Protein AF-A0A1C0V7M7-F1 (afdb_monomer)

Structure (mmCIF, N/CA/C/O backbone):
data_AF-A0A1C0V7M7-F1
#
_entry.id   AF-A0A1C0V7M7-F1
#
loop_
_atom_site.group_PDB
_atom_site.id
_atom_site.type_symbol
_atom_site.label_atom_id
_atom_site.label_alt_id
_atom_site.label_comp_id
_atom_site.label_asym_id
_atom_site.label_entity_id
_atom_site.label_seq_id
_atom_site.pdbx_PDB_ins_code
_atom_site.Cartn_x
_atom_site.Cartn_y
_atom_site.Cartn_z
_atom_site.occupancy
_atom_site.B_iso_or_equiv
_atom_site.auth_seq_id
_atom_site.auth_comp_id
_atom_site.auth_asym_id
_atom_site.auth_atom_id
_atom_site.pdbx_PDB_model_num
ATOM 1 N N . MET A 1 1 ? -6.399 8.918 -15.874 1.00 65.88 1 MET A N 1
ATOM 2 C CA . MET A 1 1 ? -7.324 7.899 -15.335 1.00 65.88 1 MET A CA 1
ATOM 3 C C . MET A 1 1 ? -7.775 8.328 -13.951 1.00 65.88 1 MET A C 1
ATOM 5 O O . MET A 1 1 ? -7.026 9.042 -13.288 1.00 65.88 1 MET A O 1
ATOM 9 N N . ALA A 1 2 ? -8.989 7.951 -13.547 1.00 80.00 2 ALA A N 1
ATOM 10 C CA . ALA A 1 2 ? -9.501 8.246 -12.211 1.00 80.00 2 ALA A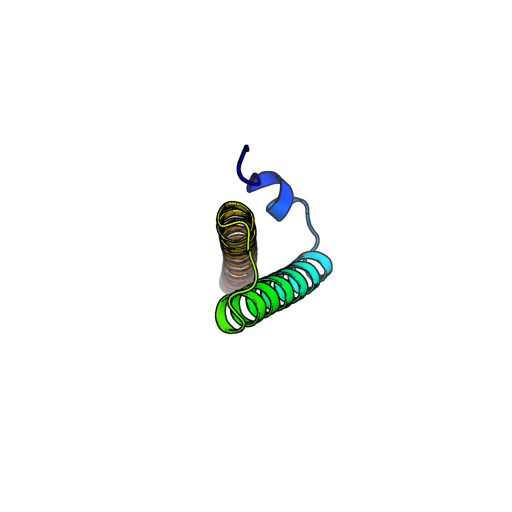 CA 1
ATOM 11 C C . ALA A 1 2 ? -8.652 7.528 -11.151 1.00 80.00 2 ALA A C 1
ATOM 13 O O . ALA A 1 2 ? -8.268 6.375 -11.340 1.00 80.00 2 ALA A O 1
ATOM 14 N N . LEU A 1 3 ? -8.308 8.233 -10.074 1.00 79.06 3 LEU A N 1
ATOM 15 C CA . LEU A 1 3 ? -7.612 7.645 -8.931 1.00 79.06 3 LEU A CA 1
ATOM 16 C C . LEU A 1 3 ? -8.548 6.668 -8.191 1.00 79.06 3 LEU A C 1
ATOM 18 O O . LEU A 1 3 ? -9.765 6.874 -8.228 1.00 79.06 3 LEU A O 1
ATOM 22 N N . PRO A 1 4 ? -8.001 5.629 -7.529 1.00 81.94 4 PRO A N 1
ATOM 23 C CA . PRO A 1 4 ? -8.793 4.711 -6.715 1.00 81.94 4 PRO A CA 1
ATOM 24 C C . PRO A 1 4 ? -9.568 5.472 -5.640 1.00 81.94 4 PRO A C 1
ATOM 26 O O . PRO A 1 4 ? -9.069 6.455 -5.079 1.00 81.94 4 PRO A O 1
ATOM 29 N N . LYS A 1 5 ? -10.808 5.048 -5.388 1.00 85.81 5 LYS A N 1
ATOM 30 C CA . LYS A 1 5 ? -11.681 5.697 -4.414 1.00 85.81 5 LYS A CA 1
ATOM 31 C C . LYS A 1 5 ? -11.477 5.056 -3.049 1.00 85.81 5 LYS A C 1
ATOM 33 O O . LYS A 1 5 ? -11.409 3.842 -2.922 1.00 85.81 5 LYS A O 1
ATOM 38 N N . ILE A 1 6 ? -11.508 5.881 -2.008 1.00 84.00 6 ILE A N 1
ATOM 39 C CA . ILE A 1 6 ? -11.367 5.404 -0.625 1.00 84.00 6 ILE A CA 1
ATOM 40 C C . ILE A 1 6 ? -12.521 4.489 -0.178 1.00 84.00 6 ILE A C 1
ATOM 42 O O . ILE A 1 6 ? -12.370 3.718 0.764 1.00 84.00 6 ILE A O 1
ATOM 46 N N . ALA A 1 7 ? -13.670 4.558 -0.860 1.00 82.00 7 ALA A N 1
ATOM 47 C CA . ALA A 1 7 ? -14.800 3.664 -0.621 1.00 82.00 7 ALA A CA 1
ATOM 48 C C . ALA A 1 7 ? -14.415 2.192 -0.833 1.00 82.00 7 ALA A C 1
ATOM 50 O O . ALA A 1 7 ? -14.813 1.343 -0.041 1.00 82.00 7 ALA A O 1
ATOM 51 N N . ASP A 1 8 ? -13.574 1.919 -1.832 1.00 80.62 8 ASP A N 1
ATOM 52 C CA . ASP A 1 8 ? -13.119 0.568 -2.155 1.00 80.62 8 ASP A CA 1
ATOM 53 C C . ASP A 1 8 ? -12.238 0.021 -1.019 1.00 80.62 8 ASP A C 1
ATOM 55 O O . ASP A 1 8 ? -12.405 -1.114 -0.590 1.00 80.62 8 ASP A O 1
ATOM 59 N N . ALA A 1 9 ? -11.375 0.866 -0.439 1.00 80.94 9 ALA A N 1
ATOM 60 C CA . ALA A 1 9 ? -10.528 0.510 0.701 1.00 80.94 9 ALA A CA 1
ATOM 61 C C . ALA A 1 9 ? -11.324 0.210 1.986 1.00 80.94 9 ALA A C 1
ATOM 63 O O . ALA A 1 9 ? -10.901 -0.615 2.792 1.00 80.94 9 ALA A O 1
ATOM 64 N N . ARG A 1 10 ? -12.477 0.862 2.190 1.00 84.06 10 ARG A N 1
ATOM 65 C CA . ARG A 1 10 ? -13.334 0.636 3.370 1.00 84.06 10 ARG A CA 1
ATOM 66 C C . ARG A 1 10 ? -14.170 -0.638 3.280 1.00 84.06 10 ARG A C 1
ATOM 68 O O . ARG A 1 10 ? -14.554 -1.159 4.323 1.00 84.06 10 ARG A O 1
ATOM 75 N N . ALA A 1 11 ? -14.438 -1.123 2.069 1.00 86.44 11 ALA A N 1
ATOM 76 C CA . ALA A 1 11 ? -15.203 -2.346 1.839 1.00 86.44 11 ALA A CA 1
ATOM 77 C C . ALA A 1 11 ? -14.414 -3.631 2.160 1.00 86.44 11 ALA A C 1
ATOM 79 O O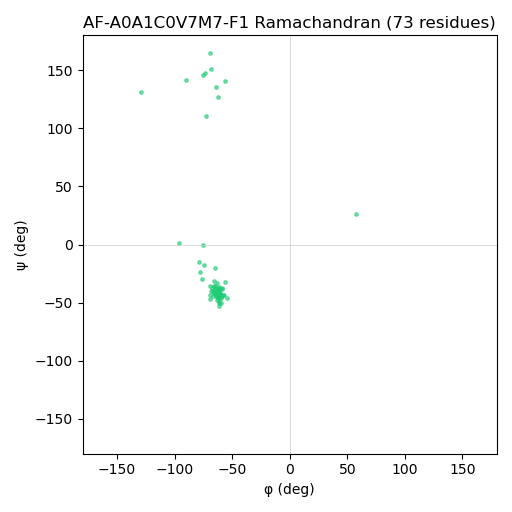 . ALA A 1 11 ? -15.029 -4.678 2.336 1.00 86.44 11 ALA A O 1
ATOM 80 N N . LEU A 1 12 ? -13.079 -3.562 2.251 1.00 84.75 12 LEU A N 1
ATOM 81 C CA . LEU A 1 12 ? -12.223 -4.718 2.543 1.00 84.75 12 LEU A CA 1
ATOM 82 C C . LEU A 1 12 ? -12.274 -5.137 4.020 1.00 84.75 12 LEU A C 1
ATOM 84 O O . LEU A 1 12 ? -12.319 -4.299 4.930 1.00 84.75 12 LEU A O 1
ATOM 88 N N . SER A 1 13 ? -12.169 -6.445 4.263 1.00 88.44 13 SER A N 1
ATOM 89 C CA . SER A 1 13 ? -11.937 -7.008 5.601 1.00 88.44 13 SER A CA 1
ATOM 90 C C . SER A 1 13 ? -10.524 -6.699 6.126 1.00 88.44 13 SER A C 1
ATOM 92 O O . SER A 1 13 ? -9.643 -6.293 5.369 1.00 88.44 13 SER A O 1
ATOM 94 N N . ASP A 1 14 ? -10.283 -6.869 7.430 1.00 84.50 14 ASP A N 1
ATOM 95 C CA . ASP A 1 14 ? -8.965 -6.602 8.038 1.00 84.50 14 ASP A CA 1
ATOM 96 C C . ASP A 1 14 ? -7.846 -7.485 7.465 1.00 84.50 14 ASP A C 1
ATOM 98 O O . ASP A 1 14 ? -6.722 -7.018 7.263 1.00 84.50 14 ASP A O 1
ATOM 102 N N . THR A 1 15 ? -8.152 -8.746 7.153 1.00 87.81 15 THR A N 1
ATOM 103 C CA . THR A 1 15 ? -7.194 -9.688 6.558 1.00 87.81 15 THR A CA 1
ATOM 104 C C . THR A 1 15 ? -6.853 -9.304 5.122 1.00 87.81 15 THR A C 1
ATOM 106 O O . THR A 1 15 ? -5.678 -9.199 4.771 1.00 87.81 15 THR A O 1
ATOM 109 N N . GLU A 1 16 ? -7.868 -8.999 4.308 1.00 89.25 16 GLU A N 1
ATOM 110 C CA . GLU A 1 16 ? -7.680 -8.575 2.915 1.00 89.25 16 GLU A CA 1
ATOM 111 C C . GLU A 1 16 ? -6.939 -7.238 2.823 1.00 89.25 16 GLU A C 1
ATOM 113 O O . GLU A 1 16 ? -6.122 -7.031 1.924 1.00 89.25 16 GLU A O 1
ATOM 118 N N . LEU A 1 17 ? -7.191 -6.328 3.768 1.00 90.25 17 LEU A N 1
ATOM 119 C CA . LEU A 1 17 ? -6.508 -5.042 3.843 1.00 90.25 17 LEU A CA 1
ATOM 120 C C . LEU A 1 17 ? -5.002 -5.230 4.077 1.00 90.25 17 LEU A C 1
ATOM 122 O O . LEU A 1 17 ? -4.186 -4.610 3.389 1.00 90.25 17 LEU A O 1
ATOM 126 N N . GLY A 1 18 ? -4.624 -6.133 4.987 1.00 90.25 18 GLY A N 1
ATOM 127 C CA . GLY A 1 18 ? -3.228 -6.499 5.230 1.00 90.25 18 GLY A CA 1
ATOM 128 C C . GLY A 1 18 ? -2.548 -7.106 3.998 1.00 90.25 18 GLY A C 1
ATOM 129 O O . GLY A 1 18 ? -1.458 -6.667 3.606 1.00 90.25 18 GLY A O 1
ATOM 130 N N . ASP A 1 19 ? -3.208 -8.058 3.340 1.00 94.12 19 ASP A N 1
ATOM 131 C CA . ASP A 1 19 ? -2.687 -8.707 2.133 1.00 94.12 19 ASP A CA 1
ATOM 132 C C . ASP A 1 19 ? -2.487 -7.710 0.989 1.00 94.12 19 ASP A C 1
ATOM 134 O O . ASP A 1 19 ? -1.433 -7.697 0.334 1.00 94.12 19 ASP A O 1
ATOM 138 N N . ARG A 1 20 ? -3.449 -6.800 0.801 1.00 92.62 20 ARG A N 1
ATOM 139 C CA . ARG A 1 20 ? -3.376 -5.768 -0.232 1.00 92.62 20 ARG A CA 1
ATOM 140 C C . ARG A 1 20 ? -2.251 -4.769 0.026 1.00 92.62 20 ARG A C 1
ATOM 142 O O . ARG A 1 20 ? -1.528 -4.403 -0.904 1.00 92.62 20 ARG A O 1
ATOM 149 N N . ILE A 1 21 ? -2.030 -4.374 1.282 1.00 93.94 21 ILE A N 1
ATOM 150 C CA . ILE A 1 21 ? -0.887 -3.532 1.672 1.00 93.94 21 ILE A CA 1
ATOM 151 C C . ILE A 1 21 ? 0.438 -4.211 1.300 1.00 93.94 21 ILE A C 1
ATOM 153 O O . ILE A 1 21 ? 1.342 -3.560 0.762 1.00 93.94 21 ILE A O 1
ATOM 157 N N . LEU A 1 22 ? 0.578 -5.512 1.575 1.00 96.00 22 LEU A N 1
ATOM 158 C CA . LEU A 1 22 ? 1.787 -6.265 1.236 1.00 96.00 22 LEU A CA 1
ATOM 159 C C . LEU A 1 22 ? 1.996 -6.355 -0.278 1.00 96.00 22 LEU A C 1
ATOM 161 O O . LEU A 1 22 ? 3.119 -6.185 -0.760 1.00 96.00 22 LEU A O 1
ATOM 165 N N . GLU A 1 23 ? 0.929 -6.590 -1.037 1.00 96.19 23 GLU A N 1
ATOM 166 C CA . GLU A 1 23 ? 0.978 -6.623 -2.495 1.00 96.19 23 GLU A CA 1
ATOM 167 C C . GLU A 1 23 ? 1.418 -5.276 -3.086 1.00 96.19 23 GLU A C 1
ATOM 169 O O . GLU A 1 23 ? 2.374 -5.232 -3.864 1.00 96.19 23 GLU A O 1
ATOM 174 N N . LEU A 1 24 ? 0.814 -4.166 -2.655 1.00 95.56 24 LEU A N 1
ATOM 175 C CA . LEU A 1 24 ? 1.172 -2.826 -3.132 1.00 95.56 24 LEU A CA 1
ATOM 176 C C . LEU A 1 24 ? 2.614 -2.449 -2.779 1.00 95.56 24 LEU A C 1
ATOM 178 O O . LEU A 1 24 ? 3.325 -1.859 -3.597 1.00 95.56 24 LEU A O 1
ATOM 182 N N . LYS A 1 25 ? 3.099 -2.825 -1.589 1.00 96.31 25 LYS A N 1
ATOM 183 C CA . LYS A 1 25 ? 4.510 -2.631 -1.211 1.00 96.31 25 LYS A CA 1
ATOM 184 C C . LYS A 1 25 ? 5.452 -3.403 -2.140 1.00 96.31 25 LYS A C 1
ATOM 186 O O . LYS A 1 25 ? 6.462 -2.843 -2.576 1.00 96.31 25 LYS A O 1
ATOM 191 N N . ARG A 1 26 ? 5.113 -4.648 -2.498 1.00 97.25 26 ARG A N 1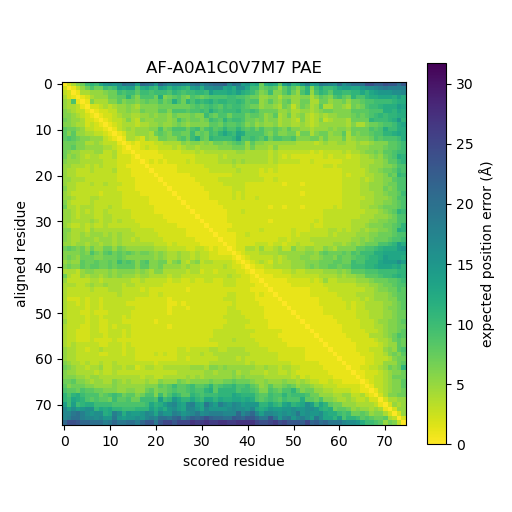
ATOM 192 C CA . ARG A 1 26 ? 5.872 -5.445 -3.480 1.00 97.25 26 ARG A CA 1
ATOM 193 C C . ARG A 1 26 ? 5.854 -4.802 -4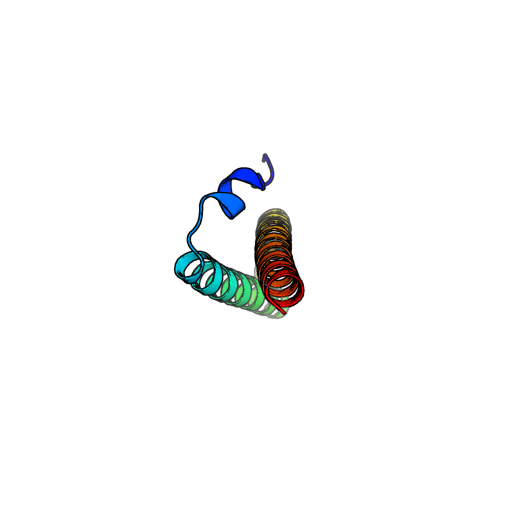.868 1.00 97.25 26 ARG A C 1
ATOM 195 O O . ARG A 1 26 ? 6.911 -4.671 -5.482 1.00 97.25 26 ARG A O 1
ATOM 202 N N . GLN A 1 27 ? 4.700 -4.336 -5.337 1.00 95.44 27 GLN A N 1
ATOM 203 C CA . GLN A 1 27 ? 4.579 -3.646 -6.627 1.00 95.44 27 GLN A CA 1
ATOM 204 C C . GLN A 1 27 ? 5.425 -2.364 -6.671 1.00 95.44 27 GLN A C 1
ATOM 206 O O . GLN A 1 27 ? 6.192 -2.146 -7.611 1.00 95.44 27 GLN A O 1
ATOM 211 N N . LEU A 1 28 ? 5.376 -1.538 -5.621 1.00 96.06 28 LEU A N 1
ATOM 212 C CA . LEU A 1 28 ? 6.210 -0.337 -5.514 1.00 96.06 28 LEU A CA 1
ATOM 213 C C . LEU A 1 28 ? 7.708 -0.663 -5.503 1.00 96.06 28 LEU A C 1
ATOM 215 O O . LEU A 1 28 ? 8.498 0.072 -6.102 1.00 96.06 28 LEU A O 1
ATOM 219 N N . PHE A 1 29 ? 8.111 -1.763 -4.865 1.00 96.62 29 PHE A N 1
ATOM 220 C CA . PHE A 1 29 ? 9.491 -2.241 -4.912 1.00 96.62 29 PHE A CA 1
ATOM 221 C C . PHE A 1 29 ? 9.909 -2.639 -6.335 1.00 96.62 29 PHE A C 1
ATOM 223 O O . PHE A 1 29 ? 10.959 -2.201 -6.811 1.00 96.62 29 PHE A O 1
ATOM 230 N N . GLN A 1 30 ? 9.064 -3.379 -7.056 1.00 95.31 30 GLN A N 1
ATOM 231 C CA . GLN A 1 30 ? 9.319 -3.742 -8.453 1.00 95.31 30 GLN A CA 1
ATOM 232 C C . GLN A 1 30 ? 9.449 -2.506 -9.352 1.00 95.31 30 GLN A C 1
ATOM 234 O O . GLN A 1 30 ? 10.373 -2.433 -10.161 1.00 95.31 30 GLN A O 1
ATOM 239 N N . PHE A 1 31 ? 8.589 -1.495 -9.185 1.00 95.62 31 PHE A N 1
ATOM 240 C CA . PHE A 1 31 ? 8.711 -0.241 -9.933 1.00 95.62 31 PHE A CA 1
ATOM 241 C C . PHE A 1 31 ? 10.031 0.486 -9.648 1.00 95.62 31 PHE A C 1
ATOM 243 O O . PHE A 1 31 ? 10.642 1.031 -10.570 1.00 95.62 31 PHE A O 1
ATOM 250 N N . ARG A 1 32 ? 10.512 0.467 -8.397 1.00 94.38 32 ARG A N 1
ATOM 251 C CA . ARG A 1 32 ? 11.829 1.023 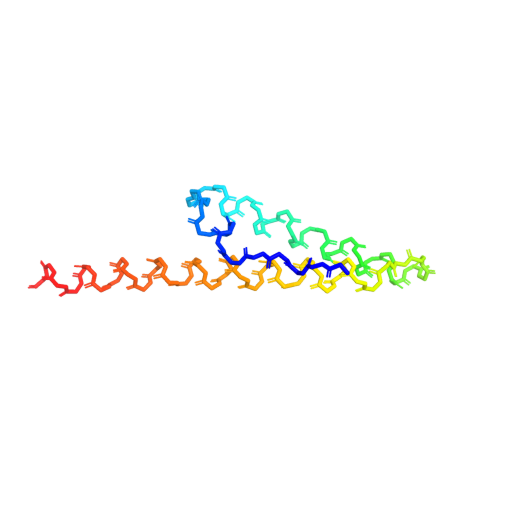-8.041 1.00 94.38 32 ARG A CA 1
ATOM 252 C C . ARG A 1 32 ? 12.966 0.257 -8.714 1.00 94.38 32 ARG A C 1
ATOM 254 O O . ARG A 1 32 ? 13.866 0.902 -9.244 1.00 94.38 32 ARG A O 1
ATOM 261 N N . MET A 1 33 ? 12.907 -1.075 -8.739 1.00 95.69 33 MET A N 1
ATOM 262 C CA . MET A 1 33 ? 13.892 -1.901 -9.448 1.00 95.69 33 MET A CA 1
ATOM 263 C C . MET A 1 33 ? 13.912 -1.610 -10.950 1.00 95.69 33 MET A C 1
ATOM 265 O O . MET A 1 33 ? 14.973 -1.325 -11.497 1.00 95.69 33 MET A O 1
ATOM 269 N N . LYS A 1 34 ? 12.749 -1.611 -11.613 1.00 94.62 34 LYS A N 1
ATOM 270 C CA . LYS A 1 34 ? 12.646 -1.317 -13.053 1.00 94.62 34 LYS A CA 1
ATOM 271 C C . LYS A 1 34 ? 13.214 0.062 -13.387 1.00 94.62 34 LYS A C 1
ATOM 273 O O . LYS A 1 34 ? 14.000 0.200 -14.321 1.00 94.62 34 LYS A O 1
ATOM 278 N N . LYS A 1 35 ? 12.901 1.067 -12.560 1.00 93.31 35 LYS A N 1
ATOM 279 C CA . LYS A 1 35 ? 13.467 2.415 -12.688 1.00 93.31 35 LYS A CA 1
ATOM 280 C C . LYS A 1 35 ? 14.991 2.422 -12.518 1.00 93.31 35 LYS A C 1
ATOM 282 O O . LYS A 1 35 ? 15.668 3.134 -13.253 1.00 93.31 35 LYS A O 1
ATOM 287 N N . ALA A 1 36 ? 15.532 1.641 -11.581 1.00 95.12 36 ALA A N 1
ATOM 288 C CA . ALA A 1 36 ? 16.977 1.526 -11.376 1.00 95.12 36 ALA A CA 1
ATOM 289 C C . ALA A 1 36 ? 17.688 0.900 -12.589 1.00 95.12 36 ALA A C 1
ATOM 291 O O . ALA A 1 36 ? 18.753 1.367 -12.979 1.00 95.12 36 ALA A O 1
ATOM 292 N N . ILE A 1 37 ? 17.056 -0.083 -13.238 1.00 95.62 37 ILE A N 1
ATOM 293 C CA . ILE A 1 37 ? 17.549 -0.734 -14.467 1.00 95.62 37 ILE A CA 1
ATOM 294 C C . ILE A 1 37 ? 17.367 0.168 -15.712 1.00 95.62 37 ILE A C 1
ATOM 296 O O . ILE A 1 37 ? 17.774 -0.190 -16.811 1.00 95.62 37 ILE A O 1
ATOM 300 N N . ARG A 1 38 ? 16.798 1.375 -15.559 1.00 92.31 38 ARG A N 1
ATOM 301 C CA . ARG A 1 38 ? 16.40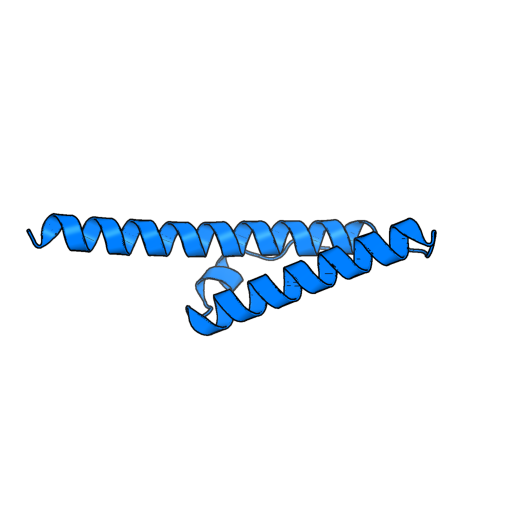0 2.273 -16.662 1.00 92.31 38 ARG A CA 1
ATOM 302 C C . ARG A 1 38 ? 15.409 1.629 -17.639 1.00 92.31 38 ARG A C 1
ATOM 304 O O . ARG A 1 38 ? 15.324 2.034 -18.794 1.00 92.31 38 ARG A O 1
ATOM 311 N N . GLN A 1 39 ? 14.637 0.654 -17.166 1.00 92.38 39 GLN A N 1
ATOM 312 C CA . GLN A 1 39 ? 13.508 0.119 -17.910 1.00 92.38 39 GLN A CA 1
ATOM 313 C C . GLN A 1 39 ? 12.361 1.134 -17.888 1.00 92.38 39 GLN A C 1
ATOM 315 O O . GLN A 1 39 ? 12.185 1.870 -16.912 1.00 92.38 39 GLN A O 1
ATOM 320 N N . GLU A 1 40 ? 11.571 1.175 -18.958 1.00 91.38 40 GLU A N 1
ATOM 321 C CA . GLU A 1 40 ? 10.408 2.051 -19.029 1.00 91.38 40 GLU A CA 1
ATOM 322 C C . GLU A 1 40 ? 9.388 1.684 -17.939 1.00 91.38 40 GLU A C 1
ATOM 324 O O . GLU A 1 40 ? 8.976 0.530 -17.794 1.00 91.38 40 GLU A O 1
ATOM 329 N N . VAL A 1 41 ? 8.990 2.681 -17.145 1.00 91.69 41 VAL A N 1
ATOM 330 C CA . VAL A 1 41 ? 7.957 2.545 -16.116 1.00 91.69 41 VAL A CA 1
ATOM 331 C C . VAL A 1 41 ? 6.940 3.651 -16.305 1.00 91.69 41 VAL A C 1
ATOM 333 O O . VAL A 1 41 ? 7.283 4.830 -16.395 1.00 91.69 41 VAL A O 1
ATOM 336 N N . LYS A 1 42 ? 5.664 3.280 -16.306 1.00 91.50 42 LYS A N 1
ATOM 337 C CA . LYS A 1 42 ? 4.568 4.233 -16.415 1.00 91.50 42 LYS A CA 1
ATOM 338 C C . LYS A 1 42 ? 4.427 5.012 -15.107 1.00 91.50 42 LYS A C 1
ATOM 340 O O . LYS A 1 42 ? 3.986 4.489 -14.087 1.00 91.50 42 LYS A O 1
ATOM 345 N N . SER A 1 43 ? 4.762 6.301 -15.139 1.00 90.62 43 SER A N 1
ATOM 346 C CA . SER A 1 43 ? 4.734 7.180 -13.958 1.00 90.62 43 SER A CA 1
ATOM 347 C C . SER A 1 43 ? 3.372 7.238 -13.256 1.00 90.62 43 SER A C 1
ATOM 349 O O . SER A 1 43 ? 3.310 7.388 -12.035 1.00 90.62 43 SER A O 1
ATOM 351 N N . HIS A 1 44 ? 2.274 7.108 -14.007 1.00 92.38 44 HIS A N 1
ATOM 352 C CA . HIS A 1 44 ? 0.931 7.110 -13.432 1.00 92.38 44 HIS A CA 1
ATOM 353 C C . HIS A 1 44 ? 0.653 5.849 -12.605 1.00 92.38 44 HIS A C 1
ATOM 355 O O . HIS A 1 44 ? 0.031 5.976 -11.557 1.00 92.38 44 HIS A O 1
ATOM 361 N N . GLU A 1 45 ? 1.163 4.672 -12.986 1.00 91.25 45 GLU A N 1
ATOM 362 C CA . GLU A 1 45 ? 0.991 3.429 -12.211 1.00 91.25 45 GLU A CA 1
ATOM 363 C C . GLU A 1 45 ? 1.636 3.551 -10.825 1.00 91.25 45 GLU A C 1
ATOM 365 O O . GLU A 1 45 ? 1.028 3.195 -9.817 1.00 91.25 45 GLU A O 1
ATOM 370 N N . ILE A 1 46 ? 2.816 4.178 -10.746 1.00 93.31 46 ILE A N 1
ATOM 371 C CA . ILE A 1 46 ? 3.467 4.486 -9.465 1.00 93.31 46 ILE A CA 1
ATOM 372 C C . ILE A 1 46 ? 2.587 5.420 -8.625 1.00 93.31 46 ILE A C 1
ATOM 374 O O . ILE A 1 46 ? 2.462 5.229 -7.415 1.00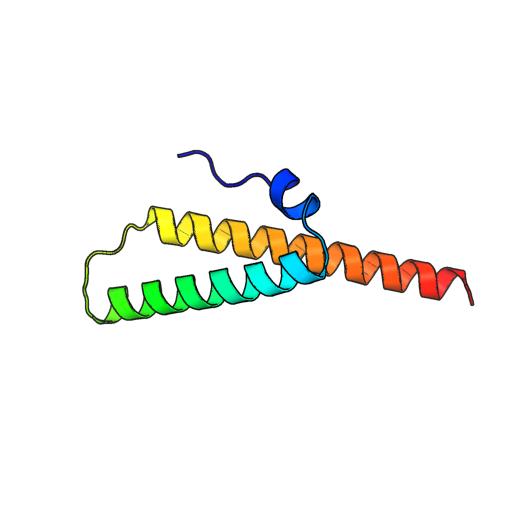 93.31 46 ILE A O 1
ATOM 378 N N . LYS A 1 47 ? 1.984 6.445 -9.244 1.00 93.19 47 LYS A N 1
ATOM 379 C CA . LYS A 1 47 ? 1.091 7.382 -8.547 1.00 93.19 47 LYS A CA 1
ATOM 380 C C . LYS A 1 47 ? -0.161 6.671 -8.025 1.00 93.19 47 LYS A C 1
ATOM 382 O O . LYS A 1 47 ? -0.533 6.910 -6.880 1.00 93.19 47 LYS A O 1
ATOM 387 N N . HIS A 1 48 ? -0.765 5.793 -8.825 1.00 93.44 48 HIS A N 1
ATOM 388 C CA . HIS A 1 48 ? -1.926 4.995 -8.432 1.00 93.44 48 HIS A CA 1
ATOM 389 C C . HIS A 1 48 ? -1.598 4.077 -7.250 1.00 93.44 48 HIS A C 1
ATOM 391 O O . HIS A 1 48 ? -2.246 4.193 -6.215 1.00 93.44 48 HIS A O 1
ATOM 397 N N . ALA A 1 49 ? -0.533 3.275 -7.349 1.00 94.00 49 ALA A N 1
ATOM 398 C CA . ALA A 1 49 ? -0.135 2.350 -6.287 1.00 94.00 49 ALA A CA 1
ATOM 399 C C . ALA A 1 49 ? 0.221 3.070 -4.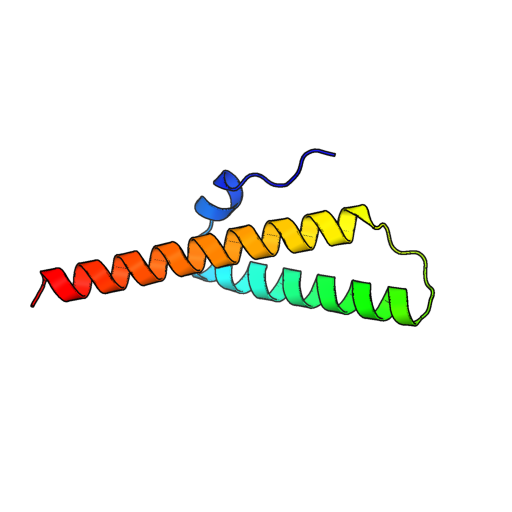973 1.00 94.00 49 ALA A C 1
ATOM 401 O O . ALA A 1 49 ? -0.126 2.609 -3.888 1.00 94.00 49 ALA A O 1
ATOM 402 N N . LYS A 1 50 ? 0.882 4.237 -5.048 1.00 94.38 50 LYS A N 1
ATOM 403 C CA . LYS A 1 50 ? 1.155 5.065 -3.860 1.00 94.38 50 LYS A CA 1
ATOM 404 C C . LYS A 1 50 ? -0.121 5.618 -3.231 1.00 94.38 50 LYS A C 1
ATOM 406 O O . LYS A 1 50 ? -0.213 5.664 -2.009 1.00 94.38 50 LYS A O 1
ATOM 411 N N . HIS A 1 51 ? -1.063 6.077 -4.053 1.00 94.12 51 HIS A N 1
ATOM 412 C CA . HIS A 1 51 ? -2.315 6.645 -3.564 1.00 94.12 51 HIS A CA 1
ATOM 413 C C . HIS A 1 51 ? -3.183 5.582 -2.885 1.00 94.12 51 HIS A C 1
ATOM 415 O O . HIS A 1 51 ? -3.671 5.815 -1.786 1.00 94.12 51 HIS A O 1
ATOM 421 N N . GLU A 1 52 ? -3.302 4.406 -3.500 1.00 92.69 52 GLU A N 1
ATOM 422 C CA . GLU A 1 52 ? -4.023 3.259 -2.939 1.00 92.69 52 GLU A CA 1
ATOM 423 C C . GLU A 1 52 ? -3.401 2.801 -1.612 1.00 92.69 52 GLU A C 1
ATOM 425 O O . GLU A 1 52 ? -4.105 2.642 -0.619 1.00 92.69 52 GLU A O 1
ATOM 430 N N . LEU A 1 53 ? -2.066 2.694 -1.548 1.00 94.81 53 LEU A N 1
ATOM 431 C CA . LEU A 1 53 ? -1.373 2.327 -0.312 1.00 94.81 53 LEU A CA 1
ATOM 432 C C . LEU A 1 53 ? -1.638 3.334 0.816 1.00 94.81 53 LEU A C 1
ATOM 434 O O . LEU A 1 53 ? -1.849 2.929 1.955 1.00 94.81 53 LEU A O 1
ATOM 438 N N . ALA A 1 54 ? -1.631 4.636 0.514 1.00 94.44 54 ALA A N 1
ATOM 439 C CA . ALA A 1 54 ? -1.925 5.664 1.509 1.00 94.44 54 ALA A CA 1
ATOM 440 C C . ALA A 1 54 ? -3.355 5.525 2.055 1.00 94.44 54 ALA A C 1
ATOM 442 O O . ALA A 1 54 ? -3.538 5.568 3.266 1.00 94.44 54 ALA A O 1
ATOM 443 N N . GLN A 1 55 ? -4.341 5.291 1.180 1.00 93.44 55 GLN A N 1
ATOM 444 C CA . GLN A 1 55 ? -5.733 5.076 1.588 1.00 93.44 55 GLN A CA 1
ATOM 445 C C . GLN A 1 55 ? -5.880 3.862 2.513 1.00 93.44 55 GLN A C 1
ATOM 447 O O . GLN A 1 55 ? -6.520 3.970 3.557 1.00 93.44 55 GLN A O 1
ATOM 452 N N . LEU A 1 56 ? -5.257 2.729 2.171 1.00 92.81 56 LEU A N 1
ATOM 453 C CA . LEU A 1 56 ? -5.323 1.516 2.994 1.00 92.81 56 LEU A CA 1
ATOM 454 C C . LEU A 1 56 ? -4.691 1.722 4.375 1.00 92.81 56 LEU A C 1
ATOM 456 O O . LEU A 1 56 ? -5.272 1.313 5.374 1.00 92.81 56 LEU A O 1
ATOM 460 N N . LEU A 1 57 ? -3.544 2.404 4.447 1.00 94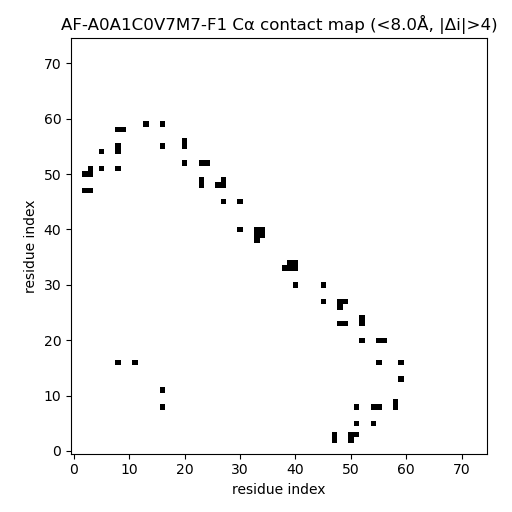.00 57 LEU A N 1
ATOM 461 C CA . LEU A 1 57 ? -2.896 2.723 5.724 1.00 94.00 57 LEU A CA 1
ATOM 462 C C . LEU A 1 57 ? -3.739 3.682 6.576 1.00 94.00 57 LEU A C 1
ATOM 464 O O . LEU A 1 57 ? -3.764 3.548 7.798 1.00 94.00 57 LEU A O 1
ATOM 468 N N . THR A 1 58 ? -4.444 4.632 5.954 1.00 94.56 58 THR A N 1
ATOM 469 C CA . THR A 1 58 ? -5.388 5.502 6.667 1.00 94.56 58 THR A CA 1
ATOM 470 C C . THR A 1 58 ? -6.529 4.690 7.273 1.00 94.56 58 THR A C 1
ATOM 472 O O . THR A 1 58 ? -6.798 4.843 8.459 1.00 94.56 58 THR A O 1
ATOM 475 N N . VAL A 1 59 ? -7.146 3.783 6.509 1.00 92.25 59 VAL A N 1
ATOM 476 C CA . VAL A 1 59 ? -8.224 2.912 7.015 1.00 92.25 59 VAL A CA 1
ATOM 477 C C . VAL A 1 59 ? -7.719 1.996 8.135 1.00 92.25 59 VAL A C 1
ATOM 479 O O . VAL A 1 59 ? -8.385 1.863 9.159 1.00 92.25 59 VAL A O 1
ATOM 482 N N . GLU A 1 60 ? -6.524 1.415 7.990 1.00 92.44 60 GLU A N 1
ATOM 483 C CA . GLU A 1 60 ? -5.892 0.609 9.044 1.00 92.44 60 GLU A CA 1
ATOM 484 C C . GLU A 1 60 ? -5.736 1.410 10.346 1.00 92.44 60 GLU A C 1
ATOM 486 O O . GLU A 1 60 ? -6.005 0.914 11.441 1.00 92.44 60 GLU A O 1
ATOM 491 N N . HIS A 1 61 ? -5.301 2.666 10.231 1.00 93.06 61 HIS A N 1
ATOM 492 C CA . HIS A 1 61 ? -5.116 3.546 11.375 1.00 93.06 61 HIS A CA 1
ATOM 493 C C . HIS A 1 61 ? -6.449 3.955 12.014 1.00 93.06 61 HIS A C 1
ATOM 495 O O . HIS A 1 61 ? -6.569 3.882 13.235 1.00 93.06 61 HIS A O 1
ATOM 501 N N . GLU A 1 62 ? -7.456 4.310 11.208 1.00 91.81 62 GLU A N 1
ATOM 502 C CA . GLU A 1 62 ? -8.820 4.606 11.671 1.00 91.81 62 GLU A CA 1
ATOM 503 C C . GLU A 1 62 ? -9.389 3.435 12.493 1.00 91.81 62 GLU A C 1
ATOM 505 O O . GLU A 1 62 ? -9.892 3.648 13.597 1.00 91.81 62 GLU A O 1
ATOM 510 N N . ARG A 1 63 ? -9.232 2.191 12.015 1.00 89.56 63 ARG A N 1
ATOM 511 C CA . ARG A 1 63 ? -9.693 0.983 12.727 1.00 89.56 63 ARG A CA 1
ATOM 512 C C . ARG A 1 63 ? -8.972 0.770 14.059 1.00 89.56 63 ARG A C 1
ATOM 514 O O . ARG A 1 63 ? -9.612 0.465 15.062 1.00 89.56 63 ARG A O 1
ATOM 521 N N . LYS A 1 64 ? -7.652 0.982 14.103 1.00 89.75 64 LYS A N 1
ATOM 522 C CA . LYS A 1 64 ? -6.866 0.879 15.347 1.00 89.75 64 LYS A CA 1
ATOM 523 C C . LYS A 1 64 ? -7.274 1.927 16.381 1.00 89.75 64 LYS A C 1
ATOM 525 O O . LYS A 1 64 ? -7.357 1.607 17.564 1.00 89.75 64 LYS A O 1
ATOM 530 N N . LEU A 1 65 ? -7.529 3.162 15.947 1.00 91.56 65 LEU A N 1
ATOM 531 C CA . LEU A 1 65 ? -7.994 4.231 16.834 1.00 91.56 65 LEU A CA 1
ATOM 532 C C . LEU A 1 65 ? -9.391 3.934 17.392 1.00 91.56 65 LEU A C 1
ATOM 534 O O . LEU A 1 65 ? -9.609 4.133 18.585 1.00 91.56 65 LEU A O 1
ATOM 538 N N . ALA A 1 66 ? -10.305 3.412 16.566 1.00 89.44 66 ALA A N 1
ATOM 539 C CA . ALA A 1 66 ? -11.636 3.002 17.012 1.00 89.44 66 ALA A CA 1
ATOM 540 C C . ALA A 1 66 ? -11.555 1.913 18.097 1.00 89.44 66 ALA A C 1
ATOM 542 O O . ALA A 1 66 ? -12.083 2.105 19.192 1.00 89.44 66 ALA A O 1
ATOM 543 N N . ALA A 1 67 ? -10.787 0.844 17.856 1.00 86.31 67 ALA A N 1
ATOM 544 C CA . ALA A 1 67 ? -10.575 -0.223 18.838 1.00 86.31 67 ALA A CA 1
ATOM 545 C C . ALA A 1 67 ? -9.954 0.290 20.154 1.00 86.31 67 ALA A C 1
ATOM 547 O O . ALA A 1 67 ? -10.338 -0.138 21.242 1.00 86.31 67 ALA A O 1
ATOM 548 N N . ALA A 1 68 ? -9.016 1.242 20.075 1.00 86.00 68 ALA A N 1
ATOM 549 C CA . ALA A 1 68 ? -8.416 1.858 21.257 1.00 86.00 68 ALA A CA 1
ATOM 550 C C . ALA A 1 68 ? -9.417 2.717 22.050 1.00 86.00 68 ALA A C 1
ATOM 552 O O . ALA A 1 68 ? -9.378 2.720 23.279 1.00 86.00 68 ALA A O 1
ATOM 553 N N . SER A 1 69 ? -10.321 3.428 21.366 1.00 82.12 69 SER A N 1
ATOM 554 C CA . SER A 1 69 ? -11.368 4.212 22.029 1.00 82.12 69 SER A CA 1
ATOM 555 C C . SER A 1 69 ? -12.400 3.330 22.735 1.00 82.12 69 SER A C 1
ATOM 557 O O . SER A 1 69 ? -12.764 3.627 23.869 1.00 82.12 69 SER A O 1
ATOM 559 N N . GLU A 1 70 ? -12.796 2.210 22.122 1.00 77.75 70 GLU A N 1
ATOM 560 C CA . GLU A 1 70 ? -13.733 1.248 22.713 1.00 77.75 70 GLU A CA 1
ATOM 561 C C . GLU A 1 70 ? -13.162 0.614 23.988 1.00 77.75 70 GLU A C 1
ATOM 563 O O . GLU A 1 70 ? -13.860 0.523 25.001 1.00 77.75 70 GLU A O 1
ATOM 568 N N . ALA A 1 71 ? -11.870 0.269 23.978 1.00 74.62 71 ALA A N 1
ATOM 569 C CA . ALA A 1 71 ? -11.168 -0.254 25.149 1.00 74.62 71 ALA A CA 1
ATOM 570 C C . ALA A 1 71 ? -11.091 0.758 26.309 1.00 74.62 71 ALA A C 1
ATOM 572 O O . ALA A 1 71 ? -11.148 0.361 27.469 1.00 74.62 71 ALA A O 1
ATOM 573 N N . ALA A 1 72 ? -10.990 2.059 26.014 1.00 71.62 72 ALA A N 1
ATOM 574 C CA . ALA A 1 72 ? -10.952 3.114 27.028 1.00 71.62 72 ALA A CA 1
ATOM 575 C C . ALA A 1 72 ? -12.330 3.409 27.648 1.00 71.62 72 ALA A C 1
ATOM 577 O O . ALA A 1 72 ? -12.400 3.813 28.801 1.00 71.62 72 ALA A O 1
ATOM 578 N N . THR A 1 73 ? -13.422 3.206 26.905 1.00 66.94 73 THR A N 1
ATOM 579 C CA . THR A 1 73 ? -14.799 3.361 27.417 1.00 66.94 73 THR A CA 1
ATOM 580 C C . THR A 1 73 ? -15.306 2.180 28.249 1.00 66.94 73 THR A C 1
ATOM 582 O O . THR A 1 73 ? -16.333 2.311 28.908 1.00 66.94 73 THR A O 1
ATOM 585 N N . GLN A 1 74 ? -14.634 1.027 28.197 1.00 57.44 74 GLN A N 1
ATOM 586 C CA . GLN A 1 74 ? -15.013 -0.190 28.931 1.00 57.44 74 GLN A CA 1
ATOM 587 C C . GLN A 1 74 ? -14.261 -0.369 30.265 1.00 57.44 74 GLN A C 1
ATOM 589 O O . GLN A 1 74 ? -14.481 -1.370 30.948 1.00 57.44 74 GLN A O 1
ATOM 594 N N . ALA A 1 75 ? -13.395 0.582 30.629 1.00 49.81 75 ALA A N 1
ATOM 595 C CA . ALA A 1 75 ? -12.690 0.659 31.912 1.00 49.81 75 ALA A CA 1
ATOM 596 C C . ALA A 1 75 ? -13.316 1.734 32.812 1.00 49.81 75 ALA A C 1
ATOM 598 O O . ALA A 1 75 ? -13.369 1.498 34.040 1.00 49.81 75 ALA A O 1
#

Foldseek 3Di:
DDADDLVVLLPDDPVVLVVLLVVLVVVLVVQVVCVVVVHDDDPVVNVRSVVVNVSSVVNVVVVVVVVVVVVVVVD

Radius of gyration: 15.8 Å; Cα contacts (8 Å, |Δi|>4): 35; chains: 1; bounding box: 33×18×51 Å

Secondary structure (DSSP, 8-state):
-PPPPHHHHHHS-HHHHHHHHHHHHHHHHHHHHHHHTT----HHHHHHHHHHHHHHHHHHHHHHHHHHHHHHHT-

Sequence (75 aa):
MALPKIADARALSDTELGDRILELKRQLFQFRMKKAIRQEVKSHEIKHAKHELAQLLTVEHERKLAAASEAATQA

pLDDT: mean 88.68, std 8.91, range [49.81, 97.25]

Mean predicted aligned error: 5.14 Å

Nearest PDB structures (foldseek):
  8kab-assembly1_Z  TM=9.162E-01  e=2.846E-03  Mycolicibacterium smegmatis MC2 155
  5o60-assembly1_Z  TM=9.287E-01  e=3.474E-03  Mycolicibacterium smegmatis MC2 155
  8xz3-assembly1_Z  TM=9.241E-01  e=4.242E-03  Mycolicibacterium smegmatis MC2 155
  8pkl-assembly1_2  TM=9.150E-01  e=5.179E-03  Escherichia coli
  9e7f-assembly1_AX  TM=8.160E-01  e=8.251E-03  Pyrobaculum calidifontis JCM 11548

Solvent-accessible surface area (backbone atoms only — not comparable to full-atom values): 4414 Å² total; per-residue (Å²): 131,86,72,85,57,66,68,64,57,68,71,48,53,76,68,57,46,52,53,49,50,53,50,44,54,51,51,54,48,50,53,52,51,39,50,72,73,69,43,93,70,65,69,65,59,57,51,46,48,52,52,51,47,51,45,44,53,49,52,55,48,53,52,52,52,52,56,53,51,55,58,62,75,75,110